Protein AF-A0A625TAQ8-F1 (afdb_monomer_lite)

pLDDT: mean 76.02, std 17.74, range [33.62, 96.0]

Structure (mmCIF, N/CA/C/O backbone):
data_AF-A0A625TAQ8-F1
#
_entry.id   AF-A0A625TAQ8-F1
#
loop_
_atom_site.group_PDB
_atom_site.id
_atom_site.type_symbol
_atom_site.label_atom_id
_atom_site.label_alt_id
_atom_site.label_comp_id
_atom_site.label_asym_id
_atom_site.label_entity_id
_atom_site.label_seq_id
_atom_site.pdbx_PDB_ins_code
_atom_site.Cartn_x
_atom_site.Cartn_y
_atom_site.Cartn_z
_atom_site.occupancy
_atom_site.B_iso_or_equiv
_atom_site.auth_seq_id
_atom_site.auth_comp_id
_atom_site.auth_asym_id
_atom_site.auth_atom_id
_atom_site.pdbx_PDB_model_num
ATOM 1 N N . MET A 1 1 ? -10.731 22.221 -3.466 1.00 38.94 1 MET A N 1
ATOM 2 C CA . MET A 1 1 ? -9.986 21.783 -2.266 1.00 38.94 1 MET A CA 1
ATOM 3 C C . MET A 1 1 ? -8.795 20.979 -2.745 1.00 38.94 1 MET A C 1
ATOM 5 O O . MET A 1 1 ? -9.000 20.084 -3.555 1.00 38.94 1 MET A O 1
ATOM 9 N N . ASN A 1 2 ? -7.576 21.330 -2.333 1.00 42.97 2 ASN A N 1
ATOM 10 C CA . ASN A 1 2 ? -6.414 20.500 -2.649 1.00 42.97 2 ASN A CA 1
ATOM 11 C C . ASN A 1 2 ? -6.564 19.165 -1.903 1.00 42.97 2 ASN A C 1
ATOM 13 O O . ASN A 1 2 ? -6.848 19.198 -0.705 1.00 42.97 2 ASN A O 1
ATOM 17 N N . PRO A 1 3 ? -6.426 18.015 -2.577 1.00 54.06 3 PRO A N 1
ATOM 18 C CA . PRO A 1 3 ? -6.489 16.727 -1.905 1.00 54.06 3 PRO A CA 1
ATOM 19 C C . PRO A 1 3 ? -5.312 16.619 -0.932 1.00 54.06 3 PRO A C 1
ATOM 21 O O . PRO A 1 3 ? -4.163 16.807 -1.334 1.00 54.06 3 PRO A O 1
ATOM 24 N N . LEU A 1 4 ? -5.609 16.372 0.347 1.00 80.12 4 LEU A N 1
ATOM 25 C CA . LEU A 1 4 ? -4.597 16.247 1.390 1.00 80.12 4 LEU A CA 1
ATOM 26 C C . LEU A 1 4 ? -3.994 14.840 1.311 1.00 80.12 4 LEU A C 1
ATOM 28 O O . LEU A 1 4 ? -4.600 13.868 1.751 1.00 80.12 4 LEU A O 1
ATOM 32 N N . ILE A 1 5 ? -2.825 14.747 0.685 1.00 90.62 5 ILE A N 1
ATOM 33 C CA . ILE A 1 5 ? -1.948 13.577 0.736 1.00 90.62 5 ILE A CA 1
ATOM 34 C C . ILE A 1 5 ? -0.835 13.929 1.721 1.00 90.62 5 ILE A C 1
ATOM 36 O O . ILE A 1 5 ? -0.183 14.962 1.556 1.00 90.62 5 ILE A O 1
ATOM 40 N N . ILE A 1 6 ? -0.639 13.099 2.743 1.00 94.19 6 ILE A N 1
ATOM 41 C CA . ILE A 1 6 ? 0.351 13.322 3.803 1.00 94.19 6 ILE A CA 1
ATOM 42 C C . ILE A 1 6 ? 1.443 12.267 3.670 1.00 94.19 6 ILE A C 1
ATOM 44 O O . ILE A 1 6 ? 1.160 11.079 3.773 1.00 94.19 6 ILE A O 1
ATOM 48 N N . GLU A 1 7 ? 2.686 12.693 3.472 1.00 94.06 7 GLU A N 1
ATOM 49 C CA . GLU A 1 7 ? 3.847 11.809 3.581 1.00 94.06 7 GLU A CA 1
ATOM 50 C C . GLU A 1 7 ? 4.228 11.618 5.054 1.00 94.06 7 GLU A C 1
ATOM 52 O O . GLU A 1 7 ? 4.265 12.579 5.823 1.00 94.06 7 GLU A O 1
ATOM 57 N N . LEU A 1 8 ? 4.512 10.378 5.446 1.00 93.00 8 LEU A N 1
ATOM 58 C CA . LEU A 1 8 ? 4.898 10.016 6.805 1.00 93.00 8 LEU A CA 1
ATOM 59 C C . LEU A 1 8 ? 6.405 9.785 6.876 1.00 93.00 8 LEU A C 1
ATOM 61 O O . LEU A 1 8 ? 6.924 8.832 6.285 1.00 93.00 8 LEU A O 1
ATOM 65 N N . ASN A 1 9 ? 7.102 10.620 7.647 1.00 91.50 9 ASN A N 1
ATOM 66 C CA . ASN A 1 9 ? 8.483 10.326 8.016 1.00 91.50 9 ASN A CA 1
ATOM 67 C C . ASN A 1 9 ? 8.555 9.008 8.816 1.00 91.50 9 ASN A C 1
ATOM 69 O O . ASN A 1 9 ? 7.543 8.434 9.220 1.00 91.50 9 ASN A O 1
ATOM 73 N N . GLU A 1 10 ? 9.769 8.519 9.052 1.00 87.88 10 GLU A N 1
ATOM 74 C CA . GLU A 1 10 ? 9.981 7.248 9.744 1.00 87.88 10 GLU A CA 1
ATOM 75 C C . GLU A 1 10 ? 9.341 7.180 11.136 1.00 87.88 10 GLU A C 1
ATOM 77 O O . GLU A 1 10 ? 8.762 6.153 11.486 1.00 87.88 10 GLU A O 1
ATOM 82 N N . HIS A 1 11 ? 9.416 8.257 11.917 1.00 89.56 11 HIS A N 1
ATOM 83 C CA . HIS A 1 11 ? 8.848 8.288 13.260 1.00 89.56 11 HIS A CA 1
ATOM 84 C C . HIS A 1 11 ? 7.319 8.162 13.217 1.00 89.56 11 HIS A C 1
ATOM 86 O O . HIS A 1 11 ? 6.775 7.222 13.795 1.00 89.56 11 HIS A O 1
ATOM 92 N N . ASP A 1 12 ? 6.646 9.026 12.450 1.00 91.88 12 ASP A N 1
ATOM 93 C CA . ASP A 1 12 ? 5.181 9.035 12.332 1.00 91.88 12 ASP A CA 1
ATOM 94 C C . ASP A 1 12 ? 4.647 7.727 11.729 1.00 91.88 12 ASP A C 1
ATOM 96 O O . ASP A 1 12 ? 3.577 7.232 12.101 1.00 91.88 12 ASP A O 1
ATOM 100 N N . PHE A 1 13 ? 5.391 7.151 10.781 1.00 91.69 13 PHE A N 1
ATOM 101 C CA . PHE A 1 13 ? 5.071 5.858 10.190 1.00 91.69 13 PHE A CA 1
ATOM 102 C C . PHE A 1 13 ? 5.150 4.734 11.229 1.00 91.69 13 PHE A C 1
ATOM 104 O O . PHE A 1 13 ? 4.196 3.967 11.372 1.00 91.69 13 PHE A O 1
ATOM 111 N N . ASN A 1 14 ? 6.243 4.660 11.993 1.00 85.81 14 ASN A N 1
ATOM 112 C CA . ASN A 1 14 ? 6.446 3.617 12.999 1.00 85.81 14 ASN A CA 1
ATOM 113 C C . ASN A 1 14 ? 5.424 3.700 14.138 1.00 85.81 14 ASN A C 1
ATOM 115 O O . ASN A 1 14 ? 4.936 2.662 14.590 1.00 85.81 14 ASN A O 1
ATOM 119 N N . GLU A 1 15 ? 5.050 4.907 14.576 1.00 88.88 15 GLU A N 1
ATOM 120 C CA . GLU A 1 15 ? 3.986 5.085 15.573 1.00 88.88 15 GLU A CA 1
ATOM 121 C C . GLU A 1 15 ? 2.646 4.528 15.073 1.00 88.88 15 GLU A C 1
ATOM 123 O O . GLU A 1 15 ? 1.961 3.790 15.788 1.00 88.88 15 GLU A O 1
ATOM 128 N N . ARG A 1 16 ? 2.289 4.813 13.814 1.00 90.44 16 ARG A N 1
ATOM 129 C CA . ARG A 1 16 ? 1.057 4.299 13.197 1.00 90.44 16 ARG A CA 1
ATOM 130 C C . ARG A 1 16 ? 1.092 2.785 13.029 1.00 90.44 16 ARG A C 1
ATOM 132 O O . ARG A 1 16 ? 0.127 2.127 13.410 1.00 90.44 16 ARG A O 1
ATOM 139 N N . ILE A 1 17 ? 2.183 2.230 12.501 1.00 87.62 17 ILE A N 1
ATOM 140 C CA . ILE A 1 17 ? 2.342 0.779 12.334 1.00 87.62 17 ILE A CA 1
ATOM 141 C C . ILE A 1 17 ? 2.252 0.067 13.680 1.00 87.62 17 ILE A C 1
ATOM 143 O O . ILE A 1 17 ? 1.485 -0.881 13.793 1.00 87.62 17 ILE A O 1
ATOM 147 N N . SER A 1 18 ? 2.935 0.561 14.713 1.00 85.06 18 SER A N 1
ATOM 148 C CA . SER A 1 18 ? 2.885 -0.034 16.055 1.00 85.06 18 SER A CA 1
ATOM 149 C C . SER A 1 18 ? 1.479 0.027 16.659 1.00 85.06 18 SER A C 1
ATOM 151 O O . SER A 1 18 ? 1.059 -0.885 17.368 1.00 85.06 18 SER A O 1
ATOM 153 N N . SER A 1 19 ? 0.718 1.085 16.365 1.00 88.44 19 SER A N 1
ATOM 154 C CA . SER A 1 19 ? -0.672 1.192 16.813 1.00 88.44 19 SER A CA 1
ATOM 155 C C . SER A 1 19 ? -1.612 0.229 16.083 1.00 88.44 19 SER A C 1
ATOM 157 O O . SER A 1 19 ? -2.579 -0.234 16.690 1.00 88.44 19 SER A O 1
ATOM 159 N N . ILE A 1 20 ? -1.380 -0.035 14.796 1.00 89.19 20 ILE A N 1
ATOM 160 C CA . ILE A 1 20 ? -2.216 -0.921 13.973 1.00 89.19 20 ILE A CA 1
ATOM 161 C C . ILE A 1 20 ? -1.850 -2.393 14.217 1.00 89.19 20 ILE A C 1
ATOM 163 O O . ILE A 1 20 ? -2.726 -3.246 14.371 1.00 89.19 20 ILE A O 1
ATOM 167 N N . PHE A 1 21 ? -0.552 -2.676 14.277 1.00 85.69 21 PHE A N 1
ATOM 168 C CA . PHE A 1 21 ? 0.050 -3.999 14.378 1.00 85.69 21 PHE A CA 1
ATOM 169 C C . PHE A 1 21 ? 1.006 -4.045 15.583 1.00 85.69 21 PHE A C 1
ATOM 171 O O . PHE A 1 21 ? 2.223 -4.061 15.410 1.00 85.69 21 PHE A O 1
ATOM 178 N N . PRO A 1 22 ? 0.491 -4.101 16.824 1.00 81.62 22 PRO A N 1
ATOM 179 C CA . PRO A 1 22 ? 1.316 -4.013 18.037 1.00 81.62 22 PRO A CA 1
ATOM 180 C C . PRO A 1 22 ? 2.285 -5.189 18.233 1.00 81.62 22 PRO A C 1
ATOM 182 O O . PRO A 1 22 ? 3.168 -5.129 19.081 1.00 81.62 22 PRO A O 1
ATOM 185 N N . PHE A 1 23 ? 2.119 -6.271 17.471 1.00 79.00 23 PHE A N 1
ATOM 186 C CA . PHE A 1 23 ? 3.040 -7.410 17.433 1.00 79.00 23 PHE A CA 1
ATOM 187 C C . PHE A 1 23 ? 4.231 -7.195 16.485 1.00 79.00 23 PHE A C 1
ATOM 189 O O . PHE A 1 23 ? 5.172 -7.987 16.503 1.00 79.00 23 PHE A O 1
ATOM 196 N N . ILE A 1 24 ? 4.211 -6.139 15.666 1.00 73.56 24 ILE A N 1
ATOM 197 C CA . ILE A 1 24 ? 5.343 -5.721 14.839 1.00 73.56 24 ILE A CA 1
ATOM 198 C C . ILE A 1 24 ? 6.167 -4.738 15.672 1.00 73.56 24 ILE A C 1
ATOM 200 O O . ILE A 1 24 ? 5.822 -3.567 15.796 1.00 73.56 24 ILE A O 1
ATOM 204 N N . ASN A 1 25 ? 7.249 -5.225 16.282 1.00 56.88 25 ASN A N 1
ATOM 205 C CA . ASN A 1 25 ? 8.162 -4.373 17.045 1.00 56.88 25 ASN A CA 1
ATOM 206 C C . ASN A 1 25 ? 9.113 -3.599 16.117 1.00 56.88 25 ASN A C 1
ATOM 208 O O . ASN A 1 25 ? 9.496 -4.094 15.054 1.00 56.88 25 ASN A O 1
ATOM 212 N N . ASN A 1 26 ? 9.479 -2.388 16.564 1.00 53.09 26 ASN A N 1
ATOM 213 C CA . ASN A 1 26 ? 10.420 -1.465 15.921 1.00 53.09 26 ASN A CA 1
ATOM 214 C C . ASN A 1 26 ? 11.618 -2.196 15.283 1.00 53.09 26 ASN A C 1
ATOM 216 O O . ASN A 1 26 ? 12.151 -3.133 15.870 1.00 53.09 26 ASN A O 1
ATOM 220 N N . ASP A 1 27 ? 12.014 -1.715 14.100 1.00 48.44 27 ASP A N 1
ATOM 221 C CA . ASP A 1 27 ? 13.006 -2.245 13.138 1.00 48.44 27 ASP A CA 1
ATOM 222 C C . ASP A 1 27 ? 12.449 -3.085 11.982 1.00 48.44 27 ASP A C 1
ATOM 224 O O . ASP A 1 27 ? 13.112 -3.224 10.954 1.00 48.44 27 ASP A O 1
ATOM 228 N N . MET A 1 28 ? 11.185 -3.503 12.034 1.00 47.38 28 MET A N 1
ATOM 229 C CA . MET A 1 28 ? 10.468 -3.953 10.835 1.00 47.38 28 MET A CA 1
ATOM 230 C C . MET A 1 28 ? 9.817 -2.763 10.137 1.00 47.38 28 MET A C 1
ATOM 232 O O . MET A 1 28 ? 8.606 -2.694 9.962 1.00 47.38 28 MET A O 1
ATOM 236 N N . THR A 1 29 ? 10.645 -1.818 9.686 1.00 42.91 29 THR A N 1
ATOM 237 C CA . THR A 1 29 ? 10.165 -0.832 8.703 1.00 42.91 29 THR A CA 1
ATOM 238 C C . THR A 1 29 ? 9.858 -1.466 7.355 1.00 42.91 29 THR A C 1
ATOM 240 O O . THR A 1 29 ? 9.340 -0.776 6.487 1.00 42.91 29 THR A O 1
ATOM 243 N N . SER A 1 30 ? 10.119 -2.772 7.222 1.00 39.91 30 SER A N 1
ATOM 244 C CA . SER A 1 30 ? 9.522 -3.729 6.294 1.00 39.91 30 SER A CA 1
ATOM 245 C C . SER A 1 30 ? 9.986 -5.144 6.619 1.00 39.91 30 SER A C 1
ATOM 247 O O . SER A 1 30 ? 11.177 -5.316 6.897 1.00 39.91 30 SER A O 1
ATOM 249 N N . PRO A 1 31 ? 9.151 -6.187 6.489 1.00 41.28 31 PRO A N 1
ATOM 250 C CA . PRO A 1 31 ? 9.694 -7.464 6.060 1.00 41.28 31 PRO A CA 1
ATOM 251 C C . PRO A 1 31 ? 10.175 -7.252 4.617 1.00 41.28 31 PRO A C 1
ATOM 253 O O . PRO A 1 31 ? 9.355 -7.118 3.734 1.00 41.28 31 PRO A O 1
ATOM 256 N N . HIS A 1 32 ? 11.460 -6.959 4.399 1.00 42.81 32 HIS A N 1
ATOM 257 C CA . HIS A 1 32 ? 12.386 -7.748 3.569 1.00 42.81 32 HIS A CA 1
ATOM 258 C C . HIS A 1 32 ? 13.782 -7.094 3.577 1.00 42.81 32 HIS A C 1
ATOM 260 O O . HIS A 1 32 ? 13.962 -5.883 3.461 1.00 42.81 32 HIS A O 1
ATOM 266 N N . ARG A 1 33 ? 14.817 -7.930 3.669 1.00 37.56 33 ARG A N 1
ATOM 267 C CA . ARG A 1 33 ? 16.153 -7.633 3.138 1.00 37.56 33 ARG A CA 1
ATOM 268 C C . ARG A 1 33 ? 16.746 -8.958 2.675 1.00 37.56 33 ARG A C 1
ATOM 270 O O . ARG A 1 33 ? 17.335 -9.683 3.473 1.00 37.56 33 ARG A O 1
ATOM 277 N N . LYS A 1 34 ? 16.560 -9.324 1.402 1.00 39.66 34 LYS A N 1
ATOM 278 C CA . LYS A 1 34 ? 17.178 -10.535 0.841 1.00 39.66 34 LYS A CA 1
ATOM 279 C C . LYS A 1 34 ? 18.456 -10.177 0.090 1.00 39.66 34 LYS A C 1
ATOM 281 O O . LYS A 1 34 ? 18.494 -10.029 -1.118 1.00 39.66 34 LYS A O 1
ATOM 286 N N . GLY A 1 35 ? 19.509 -10.068 0.893 1.00 38.38 35 GLY A N 1
ATOM 287 C CA . GLY A 1 35 ? 20.917 -10.090 0.518 1.00 38.38 35 GLY A CA 1
ATOM 288 C C . GLY A 1 35 ? 21.718 -10.375 1.791 1.00 38.38 35 GLY A C 1
ATOM 289 O O . GLY A 1 35 ? 21.694 -9.559 2.709 1.00 38.38 35 GLY A O 1
ATOM 290 N N . LYS A 1 36 ? 22.393 -11.538 1.855 1.00 33.62 36 LYS A N 1
ATOM 291 C CA . LYS A 1 36 ? 23.136 -12.129 3.007 1.00 33.62 36 LYS A CA 1
ATOM 292 C C . LYS A 1 36 ? 22.363 -12.996 4.031 1.00 33.62 36 LYS A C 1
ATOM 294 O O . LYS A 1 36 ? 22.708 -13.003 5.207 1.00 33.62 36 LYS A O 1
ATOM 299 N N . GLY A 1 37 ? 21.408 -13.821 3.589 1.00 35.91 37 GLY A N 1
ATOM 300 C CA . GLY A 1 37 ? 21.134 -15.105 4.269 1.00 35.91 37 GLY A CA 1
ATOM 301 C C . GLY A 1 37 ? 20.258 -15.109 5.533 1.00 35.91 37 GLY A C 1
ATOM 302 O O . GLY A 1 37 ? 20.451 -15.981 6.375 1.00 35.91 37 GLY A O 1
ATOM 303 N N . ILE A 1 38 ? 19.279 -14.208 5.666 1.00 38.88 38 ILE A N 1
ATOM 304 C CA . ILE A 1 38 ? 18.232 -14.302 6.703 1.00 38.88 38 ILE A CA 1
ATOM 305 C C . ILE A 1 38 ? 16.912 -14.743 6.048 1.00 38.88 38 ILE A C 1
ATOM 307 O O . ILE A 1 38 ? 16.537 -14.229 4.995 1.00 38.88 38 ILE A O 1
ATOM 311 N N . ILE A 1 39 ? 16.232 -15.725 6.651 1.00 43.19 39 ILE A N 1
ATOM 312 C CA . ILE A 1 39 ? 14.887 -16.172 6.257 1.00 43.19 39 ILE A CA 1
ATOM 313 C C . ILE A 1 39 ? 13.888 -15.112 6.733 1.00 43.19 39 ILE A C 1
ATOM 315 O O . ILE A 1 39 ? 13.869 -14.776 7.915 1.00 43.19 39 ILE A O 1
ATOM 319 N N . ILE A 1 40 ? 13.101 -14.575 5.802 1.00 57.81 40 ILE A N 1
ATOM 320 C CA . ILE A 1 40 ? 12.148 -13.486 6.038 1.00 57.81 40 ILE A CA 1
ATOM 321 C C . ILE A 1 40 ? 10.754 -14.088 6.168 1.00 57.81 40 ILE A C 1
ATOM 323 O O . ILE A 1 40 ? 10.382 -14.969 5.393 1.00 57.81 40 ILE A O 1
ATOM 327 N N . GLU A 1 41 ? 9.996 -13.612 7.146 1.00 59.34 41 GLU A N 1
ATOM 328 C CA . GLU A 1 4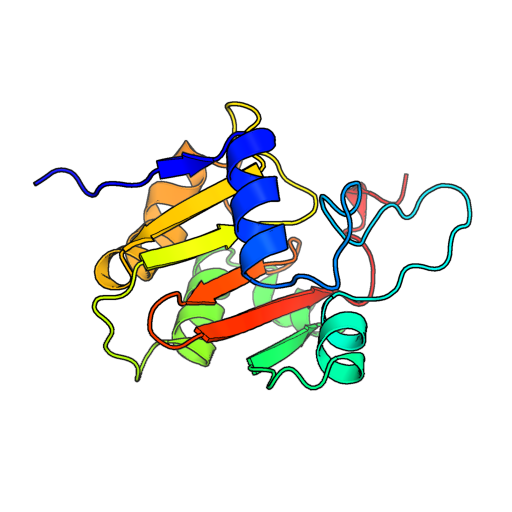1 ? 8.580 -13.921 7.259 1.00 59.34 41 GLU A CA 1
ATOM 329 C C . GLU A 1 41 ? 7.773 -12.850 6.511 1.00 59.34 41 GLU A C 1
ATOM 331 O O . GLU A 1 41 ? 7.880 -11.669 6.828 1.00 59.34 41 GLU A O 1
ATOM 336 N N . SER A 1 42 ? 7.005 -13.271 5.506 1.00 70.06 42 SER A N 1
ATOM 337 C CA . SER A 1 42 ? 6.087 -12.435 4.714 1.00 70.06 42 SER A CA 1
ATOM 338 C C . SER A 1 42 ? 5.107 -11.658 5.608 1.00 70.06 42 SER A C 1
ATOM 340 O O . SER A 1 42 ? 4.662 -12.216 6.623 1.00 70.06 42 SER A O 1
ATOM 342 N N . MET A 1 43 ? 4.691 -10.447 5.217 1.00 76.06 43 MET A N 1
ATOM 343 C CA . MET A 1 43 ? 3.693 -9.676 5.984 1.00 76.06 43 MET A CA 1
ATOM 344 C C . MET A 1 43 ? 2.401 -10.481 6.159 1.00 76.06 43 MET A C 1
ATOM 346 O O . MET A 1 43 ? 1.814 -10.489 7.241 1.00 76.06 43 MET A O 1
ATOM 350 N N . GLU A 1 44 ? 2.013 -11.241 5.134 1.00 76.69 44 GLU A N 1
ATOM 351 C CA . GLU A 1 44 ? 0.890 -12.170 5.206 1.00 76.69 44 GLU A CA 1
ATOM 352 C C . GLU A 1 44 ? 0.998 -13.150 6.383 1.00 76.69 44 GLU A C 1
ATOM 354 O O . GLU A 1 44 ? 0.134 -13.166 7.258 1.00 76.69 44 GLU A O 1
ATOM 359 N N . ASN A 1 45 ? 2.077 -13.939 6.442 1.00 73.25 45 ASN A N 1
ATOM 360 C CA . ASN A 1 45 ? 2.308 -14.918 7.508 1.00 73.25 45 ASN A CA 1
ATOM 361 C C . ASN A 1 45 ? 2.283 -14.287 8.906 1.00 73.25 45 ASN A C 1
ATOM 363 O O . ASN A 1 45 ? 1.661 -14.851 9.811 1.00 73.25 45 ASN A O 1
ATOM 367 N N . ILE A 1 46 ? 2.896 -13.110 9.080 1.00 75.88 46 ILE A N 1
ATOM 368 C CA . ILE A 1 46 ? 2.882 -12.390 10.363 1.00 75.88 46 ILE A CA 1
ATOM 369 C C . ILE A 1 46 ? 1.440 -12.067 10.760 1.00 75.88 46 ILE A C 1
ATOM 371 O O . ILE A 1 46 ? 1.033 -12.317 11.898 1.00 75.88 46 ILE A O 1
ATOM 375 N N . LEU A 1 47 ? 0.651 -11.538 9.826 1.00 81.00 47 LEU A N 1
ATOM 376 C CA . LEU A 1 47 ? -0.743 -11.185 10.064 1.00 81.00 47 LEU A CA 1
ATOM 377 C C . LEU A 1 47 ? -1.610 -12.426 10.342 1.00 81.00 47 LEU A C 1
ATOM 379 O O . LEU A 1 47 ? -2.369 -12.418 11.312 1.00 81.00 47 LEU A O 1
ATOM 383 N N . VAL A 1 48 ? -1.457 -13.517 9.581 1.00 80.31 48 VAL A N 1
ATOM 384 C CA . VAL A 1 48 ? -2.187 -14.782 9.813 1.00 80.31 48 VAL A CA 1
ATOM 385 C C . VAL A 1 48 ? -1.893 -15.342 11.199 1.00 80.31 48 VAL A C 1
ATOM 387 O O . VAL A 1 48 ? -2.825 -15.660 11.939 1.00 80.31 48 VAL A O 1
ATOM 390 N N . LYS A 1 49 ? -0.614 -15.436 11.590 1.00 81.94 49 LYS A N 1
ATOM 391 C CA . LYS A 1 49 ? -0.218 -15.947 12.916 1.00 81.94 49 LYS A CA 1
ATOM 392 C C . LYS A 1 49 ? -0.802 -15.127 14.063 1.00 81.94 49 LYS A C 1
ATOM 394 O O . LYS A 1 49 ? -1.016 -15.662 15.148 1.00 81.94 49 LYS A O 1
ATOM 399 N N . ASN A 1 50 ? -1.080 -13.849 13.817 1.00 80.94 50 ASN A N 1
ATOM 400 C CA . ASN A 1 50 ? -1.684 -12.933 14.778 1.00 80.94 50 ASN A CA 1
ATOM 401 C C . ASN A 1 50 ? -3.203 -12.753 14.574 1.00 80.94 50 ASN A C 1
ATOM 403 O O . ASN A 1 50 ? -3.784 -11.801 15.092 1.00 80.94 50 ASN A O 1
ATOM 407 N N . ASN A 1 51 ? -3.865 -13.686 13.875 1.00 80.56 51 ASN A N 1
ATOM 408 C CA . ASN A 1 51 ? -5.316 -13.729 13.652 1.00 80.56 51 ASN A CA 1
ATOM 409 C C . ASN A 1 51 ? -5.899 -12.496 12.932 1.00 80.56 51 ASN A C 1
ATOM 411 O O . ASN A 1 51 ? -7.066 -12.148 13.135 1.00 80.56 51 ASN A O 1
ATOM 415 N N . PHE A 1 52 ? -5.119 -11.835 12.075 1.00 78.19 52 PHE A N 1
ATOM 416 C CA . PHE A 1 52 ? -5.638 -10.782 11.206 1.00 78.19 52 PHE A CA 1
ATOM 417 C C . PHE A 1 52 ? -6.410 -11.380 10.027 1.00 78.19 52 PHE A C 1
ATOM 419 O O . PHE A 1 52 ? -5.957 -12.317 9.369 1.00 78.19 52 PHE A O 1
ATOM 426 N N . LYS A 1 53 ? -7.582 -10.810 9.724 1.00 73.69 53 LYS A N 1
ATOM 427 C CA . LYS A 1 53 ? -8.320 -11.160 8.507 1.00 73.69 53 LYS A CA 1
ATOM 428 C C . LYS A 1 53 ? -7.655 -10.491 7.309 1.00 73.69 53 LYS A C 1
ATOM 430 O O . LYS A 1 53 ? -7.550 -9.266 7.263 1.00 73.69 53 LYS A O 1
ATOM 435 N N . LEU A 1 54 ? -7.266 -11.304 6.339 1.00 71.00 54 LEU A N 1
ATOM 436 C CA . LEU A 1 54 ? -6.541 -10.863 5.160 1.00 71.00 54 LEU A CA 1
ATOM 437 C C . LEU A 1 54 ? -7.453 -10.614 3.959 1.00 71.00 54 LEU A C 1
ATOM 439 O O . LEU A 1 54 ? -8.350 -11.407 3.680 1.00 71.00 54 LEU A O 1
ATOM 443 N N . ASN A 1 55 ? -7.172 -9.529 3.236 1.00 78.25 55 ASN A N 1
ATOM 444 C CA . ASN A 1 55 ? -7.577 -9.330 1.845 1.00 78.25 55 ASN A CA 1
ATOM 445 C C . ASN A 1 55 ? -6.281 -9.225 1.032 1.00 78.25 55 ASN A C 1
ATOM 447 O O . ASN A 1 55 ? -5.759 -8.135 0.816 1.00 78.25 55 ASN A O 1
ATOM 451 N N . TYR A 1 56 ? -5.694 -10.373 0.716 1.00 76.50 56 TYR A N 1
ATOM 452 C CA . TYR A 1 56 ? -4.313 -10.465 0.254 1.00 76.50 56 TYR A CA 1
ATOM 453 C C . TYR A 1 56 ? -4.231 -11.179 -1.084 1.00 76.50 56 TYR A C 1
ATOM 455 O O . TYR A 1 56 ? -4.982 -12.128 -1.315 1.00 76.50 56 TYR A O 1
ATOM 463 N N . LEU A 1 57 ? -3.320 -10.729 -1.941 1.00 67.44 57 LEU A N 1
ATOM 464 C CA . LEU A 1 57 ? -2.968 -11.416 -3.174 1.00 67.44 57 LEU A CA 1
ATOM 465 C C . LEU A 1 57 ? -1.479 -11.765 -3.128 1.00 67.44 57 LEU A C 1
ATOM 467 O O . LEU A 1 57 ? -0.634 -10.871 -3.165 1.00 67.44 57 LEU A O 1
ATOM 471 N N . GLN A 1 58 ? -1.171 -13.061 -3.064 1.00 64.38 58 GLN A N 1
ATOM 472 C CA . GLN A 1 58 ? 0.176 -13.539 -3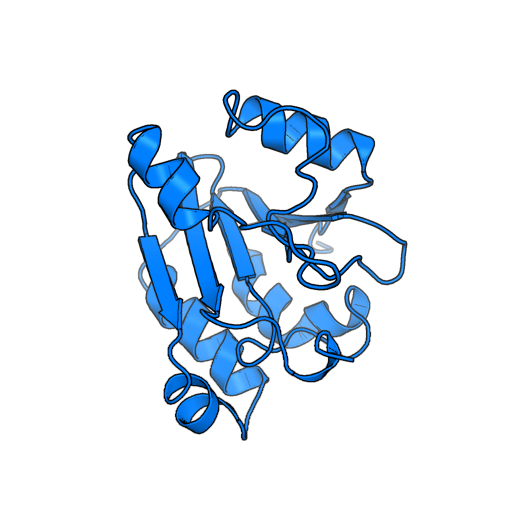.359 1.00 64.38 58 GLN A CA 1
ATOM 473 C C . GLN A 1 58 ? 0.372 -13.552 -4.867 1.00 64.38 58 GLN A C 1
ATOM 475 O O . GLN A 1 58 ? -0.428 -14.132 -5.604 1.00 64.38 58 GLN A O 1
ATOM 480 N N . VAL A 1 59 ? 1.451 -12.923 -5.301 1.00 63.31 59 VAL A N 1
ATOM 481 C CA . VAL A 1 59 ? 1.837 -12.847 -6.702 1.00 63.31 59 VAL A CA 1
ATOM 482 C C . VAL A 1 59 ? 2.867 -13.940 -6.987 1.00 63.31 59 VAL A C 1
ATOM 484 O O . VAL A 1 59 ? 3.924 -13.999 -6.352 1.00 63.31 59 VAL A O 1
ATOM 487 N N . ASP A 1 60 ? 2.538 -14.844 -7.912 1.00 62.12 60 ASP A N 1
ATOM 488 C CA . ASP A 1 60 ? 3.506 -15.774 -8.498 1.00 62.12 60 ASP A CA 1
ATOM 489 C C . ASP A 1 60 ? 4.207 -15.146 -9.713 1.00 62.12 60 ASP A C 1
ATOM 491 O O . ASP A 1 60 ? 3.766 -14.124 -10.240 1.00 62.12 60 ASP A O 1
ATOM 495 N N . ASP A 1 61 ? 5.293 -15.770 -10.172 1.00 56.00 61 ASP A N 1
ATOM 496 C CA . ASP A 1 61 ? 6.091 -15.273 -11.302 1.00 56.00 61 ASP A CA 1
ATOM 497 C C . ASP A 1 61 ? 5.253 -15.105 -12.598 1.00 56.00 61 ASP A C 1
ATOM 499 O O . ASP A 1 61 ? 5.660 -14.390 -13.507 1.00 56.00 61 ASP A O 1
ATOM 503 N N . SER A 1 62 ? 4.062 -15.720 -12.697 1.00 52.59 62 SER A N 1
ATOM 504 C CA . SER A 1 62 ? 3.170 -15.605 -13.862 1.00 52.59 62 SER A CA 1
ATOM 505 C C . SER A 1 62 ? 2.261 -14.371 -13.833 1.00 52.59 62 SER A C 1
ATOM 507 O O . SER A 1 62 ? 1.735 -13.955 -14.865 1.00 52.59 62 SER A O 1
ATOM 509 N N . PHE A 1 63 ? 2.079 -13.747 -12.669 1.00 56.66 63 PHE A N 1
ATOM 510 C CA . PHE A 1 63 ? 1.348 -12.487 -12.541 1.00 56.66 63 PHE A CA 1
ATOM 511 C C . PHE A 1 63 ? 2.174 -11.298 -13.060 1.00 56.66 63 PHE A C 1
ATOM 513 O O . PHE A 1 63 ? 1.600 -10.346 -13.596 1.00 56.66 63 PHE A O 1
ATOM 520 N N . GLU A 1 64 ? 3.511 -11.379 -12.980 1.00 54.88 64 GLU A N 1
ATOM 521 C CA . GLU A 1 64 ? 4.415 -10.430 -13.642 1.00 54.88 64 GLU A CA 1
ATOM 522 C C . GLU A 1 64 ? 4.161 -10.429 -15.159 1.00 54.88 64 GLU A C 1
ATOM 524 O O . GLU A 1 64 ? 4.007 -9.366 -15.752 1.00 54.88 64 GLU A O 1
ATOM 529 N N . ASP A 1 65 ? 3.965 -11.597 -15.782 1.00 52.81 65 ASP A N 1
ATOM 530 C CA . ASP A 1 65 ? 3.661 -11.706 -17.217 1.00 52.81 65 ASP A CA 1
ATOM 531 C C . ASP A 1 65 ? 2.311 -11.065 -17.609 1.00 52.81 65 ASP A C 1
ATOM 533 O O . ASP A 1 65 ? 2.171 -10.569 -18.728 1.00 52.81 65 ASP A O 1
ATOM 537 N N . ILE A 1 66 ? 1.327 -11.022 -16.698 1.00 52.91 66 ILE A N 1
ATOM 538 C CA . ILE A 1 66 ? -0.003 -10.426 -16.940 1.00 52.91 66 ILE A CA 1
ATOM 539 C C . ILE A 1 66 ? 0.039 -8.891 -16.847 1.00 52.91 66 ILE A C 1
ATOM 541 O O . ILE A 1 66 ? -0.675 -8.216 -17.592 1.00 52.91 66 ILE A O 1
ATOM 545 N N . LEU A 1 67 ? 0.868 -8.334 -15.957 1.00 58.78 67 LEU A N 1
ATOM 546 C CA . LEU A 1 67 ? 0.951 -6.887 -15.703 1.00 58.78 67 LEU A CA 1
ATOM 547 C C . LEU A 1 67 ? 2.150 -6.187 -16.366 1.00 58.78 67 LEU A C 1
ATOM 549 O O . LEU A 1 67 ? 2.159 -4.959 -16.448 1.00 58.78 67 LEU A O 1
ATOM 553 N N . SER A 1 68 ? 3.126 -6.944 -16.878 1.00 53.41 68 SER A N 1
ATOM 554 C CA . SER A 1 68 ? 4.440 -6.474 -17.370 1.00 53.41 68 SER A CA 1
ATOM 555 C C . SER A 1 68 ? 4.431 -5.436 -18.500 1.00 53.41 68 SER A C 1
ATOM 557 O O . SER A 1 68 ? 5.492 -4.921 -18.855 1.00 53.41 68 SER A O 1
ATOM 559 N N . PHE A 1 69 ? 3.275 -5.084 -19.069 1.00 50.44 69 PHE A N 1
ATOM 560 C CA . PHE A 1 69 ? 3.193 -4.156 -20.202 1.00 50.44 69 PHE A CA 1
ATOM 561 C C . PHE A 1 69 ? 2.489 -2.823 -19.905 1.00 50.44 69 PHE A C 1
ATOM 563 O O . PHE A 1 69 ? 2.659 -1.887 -20.687 1.00 50.44 69 PHE A O 1
ATOM 570 N N . ASP A 1 70 ? 1.751 -2.694 -18.797 1.00 66.81 70 ASP A N 1
ATOM 571 C CA . ASP A 1 70 ? 1.049 -1.454 -18.438 1.00 66.81 70 ASP A CA 1
ATOM 572 C C . ASP A 1 70 ? 0.987 -1.266 -16.914 1.00 66.81 70 ASP A C 1
ATOM 574 O O . ASP A 1 70 ? 0.106 -1.796 -16.235 1.00 66.81 70 ASP A O 1
ATOM 578 N N . SER A 1 71 ? 1.917 -0.475 -16.369 1.00 66.62 71 SER A N 1
ATOM 579 C CA . SER A 1 71 ? 1.976 -0.163 -14.934 1.00 66.62 71 SER A CA 1
ATOM 580 C C . SER A 1 71 ? 0.688 0.486 -14.417 1.00 66.62 71 SER A C 1
ATOM 582 O O . SER A 1 71 ? 0.281 0.229 -13.283 1.00 66.62 71 SER A O 1
ATOM 584 N N . ASN A 1 72 ? 0.021 1.302 -15.244 1.00 74.94 72 ASN A N 1
ATOM 585 C CA . ASN A 1 72 ? -1.248 1.927 -14.877 1.00 74.94 72 ASN A CA 1
ATOM 586 C C . ASN A 1 72 ? -2.373 0.894 -14.894 1.00 74.94 72 ASN A C 1
ATOM 588 O O . ASN A 1 72 ? -3.148 0.842 -13.943 1.00 74.94 72 ASN A O 1
ATOM 592 N N . GLY A 1 73 ? -2.408 0.031 -15.911 1.00 79.19 73 GLY A N 1
ATOM 593 C CA . GLY A 1 73 ? -3.334 -1.101 -15.979 1.00 79.19 73 GLY A CA 1
ATOM 594 C C . GLY A 1 73 ? -3.194 -2.051 -14.785 1.00 79.19 73 GLY A C 1
ATOM 595 O O . GLY A 1 73 ? -4.197 -2.508 -14.239 1.00 79.19 73 GLY A O 1
ATOM 596 N N . GLY A 1 74 ? -1.968 -2.284 -14.306 1.00 82.31 74 GLY A N 1
ATOM 597 C CA . GLY A 1 74 ? -1.716 -3.060 -13.091 1.00 82.31 74 GLY A CA 1
ATOM 598 C C . GLY A 1 74 ? -2.260 -2.399 -11.831 1.00 82.31 74 GLY A C 1
ATOM 599 O O . GLY A 1 74 ? -3.001 -3.026 -11.077 1.00 82.31 74 GLY A O 1
ATOM 600 N N . LEU A 1 75 ? -1.961 -1.120 -11.606 1.00 87.56 75 LEU A N 1
ATOM 601 C CA . LEU A 1 75 ? -2.498 -0.388 -10.455 1.00 87.56 75 LEU A CA 1
ATOM 602 C C . LEU A 1 75 ? -4.029 -0.252 -10.500 1.00 87.56 75 LEU A C 1
ATOM 604 O O . LEU A 1 75 ? -4.676 -0.336 -9.455 1.00 87.56 75 LEU A O 1
ATOM 608 N N . GLU A 1 76 ? -4.607 -0.076 -11.690 1.00 88.94 76 GLU A N 1
ATOM 609 C CA . GLU A 1 76 ? -6.056 -0.034 -11.906 1.00 88.94 76 GLU A CA 1
ATOM 610 C C . GLU A 1 76 ? -6.694 -1.392 -11.591 1.00 88.94 76 GLU A C 1
ATOM 612 O O . GLU A 1 76 ? -7.667 -1.455 -10.839 1.00 88.94 76 GLU A O 1
ATOM 617 N N . TYR A 1 77 ? -6.106 -2.493 -12.071 1.00 86.56 77 TYR A N 1
ATOM 618 C CA . TYR A 1 77 ? -6.551 -3.849 -11.747 1.00 86.56 77 TYR A CA 1
ATOM 619 C C . TYR A 1 77 ? -6.548 -4.107 -10.235 1.00 86.56 77 TYR A C 1
ATOM 621 O O . TYR A 1 77 ? -7.535 -4.594 -9.682 1.00 86.56 77 TYR A O 1
ATOM 629 N N . ILE A 1 78 ? -5.467 -3.729 -9.549 1.00 87.81 78 ILE A N 1
ATOM 630 C CA . ILE A 1 78 ? -5.349 -3.857 -8.093 1.00 87.81 78 ILE A CA 1
ATOM 631 C C . ILE A 1 78 ? -6.398 -3.030 -7.361 1.00 87.81 78 ILE A C 1
ATOM 633 O O . ILE A 1 78 ? -7.031 -3.527 -6.423 1.00 87.81 78 ILE A O 1
ATOM 637 N N . TYR A 1 79 ? -6.594 -1.777 -7.780 1.00 90.94 79 TYR A N 1
ATOM 638 C CA . TYR A 1 79 ? -7.625 -0.936 -7.193 1.00 90.94 79 TYR A CA 1
ATOM 639 C C . TYR A 1 79 ? -8.998 -1.580 -7.363 1.00 90.94 79 TYR A C 1
ATOM 641 O O . TYR A 1 79 ? -9.748 -1.679 -6.393 1.00 90.94 79 TYR A O 1
ATOM 649 N N . ASN A 1 80 ? -9.306 -2.079 -8.560 1.00 90.19 80 ASN A N 1
ATOM 650 C CA . ASN A 1 80 ? -10.609 -2.662 -8.829 1.00 90.19 80 ASN A CA 1
ATOM 651 C C . ASN A 1 80 ? -10.841 -3.946 -8.021 1.00 90.19 80 ASN A C 1
ATOM 653 O O . ASN A 1 80 ? -11.880 -4.101 -7.378 1.00 90.19 80 ASN A O 1
ATOM 657 N N . MET A 1 81 ? -9.832 -4.817 -7.959 1.00 87.31 81 MET A N 1
ATOM 658 C CA . MET A 1 81 ? -9.875 -6.064 -7.196 1.00 87.31 81 MET A CA 1
ATOM 659 C C . MET A 1 81 ? -10.193 -5.837 -5.710 1.00 87.31 81 MET A C 1
ATOM 661 O O . MET A 1 81 ? -10.989 -6.581 -5.134 1.00 87.31 81 MET A O 1
ATOM 665 N N . PHE A 1 82 ? -9.577 -4.837 -5.074 1.00 90.25 82 PHE A N 1
ATOM 666 C CA . PHE A 1 82 ? -9.763 -4.599 -3.640 1.00 90.25 82 PHE A CA 1
ATOM 667 C C . PHE A 1 82 ? -10.880 -3.606 -3.306 1.00 90.25 82 PHE A C 1
ATOM 669 O O . PHE A 1 82 ? -11.496 -3.732 -2.244 1.00 90.25 82 PHE A O 1
ATOM 676 N N . PHE A 1 83 ? -11.137 -2.620 -4.168 1.00 91.56 83 PHE A N 1
ATOM 677 C CA . PHE A 1 83 ? -11.849 -1.400 -3.782 1.00 91.56 83 PHE A CA 1
ATOM 678 C C . PHE A 1 83 ? -12.983 -0.962 -4.723 1.00 91.56 83 PHE A C 1
ATOM 680 O O . PHE A 1 83 ? -13.757 -0.110 -4.294 1.00 91.56 83 PHE A O 1
ATOM 687 N N . GLU A 1 84 ? -13.153 -1.525 -5.932 1.00 86.56 84 GLU A N 1
ATOM 688 C CA . GLU A 1 84 ? -14.155 -1.049 -6.924 1.00 86.56 84 GLU A CA 1
ATOM 689 C C . GLU A 1 84 ? -15.567 -0.921 -6.338 1.00 86.56 84 GLU A C 1
ATOM 691 O O . GLU A 1 84 ? -16.278 0.056 -6.558 1.00 86.56 84 GLU A O 1
ATOM 696 N N . ASN A 1 85 ? -15.963 -1.916 -5.543 1.00 86.50 85 ASN A N 1
ATOM 697 C CA . ASN A 1 85 ? -17.301 -2.016 -4.965 1.00 86.50 85 ASN A CA 1
ATOM 698 C C . ASN A 1 85 ? -17.375 -1.480 -3.529 1.00 86.50 85 ASN A C 1
ATOM 700 O O . ASN A 1 85 ? -18.305 -1.799 -2.785 1.00 86.50 85 ASN A O 1
ATOM 704 N N . MET A 1 86 ? -16.379 -0.700 -3.112 1.00 88.75 86 MET A N 1
ATOM 705 C CA . MET A 1 86 ? -16.270 -0.177 -1.762 1.00 88.75 86 MET A CA 1
ATOM 706 C C . MET A 1 86 ? -16.474 1.338 -1.756 1.00 88.75 86 MET A C 1
ATOM 708 O O . MET A 1 86 ? -15.901 2.076 -2.548 1.00 88.75 86 MET A O 1
ATOM 712 N N . THR A 1 87 ? -17.282 1.816 -0.816 1.00 86.50 87 THR A N 1
ATOM 713 C CA . THR A 1 87 ? -17.428 3.243 -0.519 1.00 86.50 87 THR A CA 1
ATOM 714 C C . THR A 1 87 ? -16.948 3.483 0.900 1.00 86.50 87 THR A C 1
ATOM 716 O O . THR A 1 87 ? -17.464 2.854 1.824 1.00 86.50 87 THR A O 1
ATOM 719 N N . SER A 1 88 ? -15.987 4.386 1.078 1.00 86.19 88 SER A N 1
ATOM 720 C CA . SER A 1 88 ? -15.439 4.714 2.392 1.00 86.19 88 SER A CA 1
ATOM 721 C C . SER A 1 88 ? -15.080 6.195 2.493 1.00 86.19 88 SER A C 1
ATOM 723 O O . SER A 1 88 ? -14.599 6.809 1.540 1.00 86.19 88 SER A O 1
ATOM 725 N N . SER A 1 89 ? -15.329 6.776 3.665 1.00 85.69 89 SER A N 1
ATOM 726 C CA . SER A 1 89 ? -14.804 8.087 4.061 1.00 85.69 89 SER A CA 1
ATOM 727 C C . SER A 1 89 ? -13.414 8.001 4.685 1.00 85.69 89 SER A C 1
ATOM 729 O O . SER A 1 89 ? -12.801 9.046 4.903 1.00 85.69 89 SER A O 1
ATOM 731 N N . SER A 1 90 ? -12.928 6.786 4.951 1.00 89.44 90 SER A N 1
ATOM 732 C CA . SER A 1 90 ? -11.711 6.528 5.706 1.00 89.44 90 SER A CA 1
ATOM 733 C C . SER A 1 90 ? -10.479 7.113 5.037 1.00 89.44 90 SER A C 1
ATOM 735 O O . SER A 1 90 ? -10.343 7.147 3.812 1.00 89.44 90 SER A O 1
ATOM 737 N N . ASP A 1 91 ? -9.514 7.483 5.867 1.00 95.06 91 ASP A N 1
ATOM 738 C CA . ASP A 1 91 ? -8.139 7.589 5.418 1.00 95.06 91 ASP A CA 1
ATOM 739 C C . ASP A 1 91 ? -7.553 6.194 5.178 1.00 95.06 91 ASP A C 1
ATOM 741 O O . ASP A 1 91 ? -7.921 5.203 5.822 1.00 95.06 91 ASP A O 1
ATOM 745 N N . VAL A 1 92 ? -6.621 6.136 4.239 1.00 95.75 92 VAL A N 1
ATOM 746 C CA . VAL A 1 92 ? -5.886 4.945 3.842 1.00 95.75 92 VAL A CA 1
ATOM 747 C C . VAL A 1 92 ? -4.416 5.211 4.093 1.00 95.75 92 VAL A C 1
ATOM 749 O O . VAL A 1 92 ? -3.851 6.159 3.545 1.00 95.75 92 VAL A O 1
ATOM 752 N N . LEU A 1 93 ? -3.794 4.371 4.914 1.00 95.44 93 LEU A N 1
ATOM 753 C CA . LEU A 1 93 ? -2.345 4.274 4.980 1.00 95.44 93 LEU A CA 1
ATOM 754 C C . LEU A 1 93 ? -1.881 3.396 3.818 1.00 95.44 93 LEU A C 1
ATOM 756 O O . LEU A 1 93 ? -2.155 2.199 3.802 1.00 95.44 93 LEU A O 1
ATOM 760 N N . PHE A 1 94 ? -1.186 3.996 2.864 1.00 94.69 94 PHE A N 1
ATOM 761 C CA . PHE A 1 94 ? -0.497 3.319 1.777 1.00 94.69 94 PHE A CA 1
ATOM 762 C C . PHE A 1 94 ? 1.004 3.277 2.057 1.00 94.69 94 PHE A C 1
ATOM 764 O O . PHE A 1 94 ? 1.591 4.286 2.457 1.00 94.69 94 PHE A O 1
ATOM 771 N N . PHE A 1 95 ? 1.641 2.135 1.829 1.00 90.81 95 PHE A N 1
ATOM 772 C CA . PHE A 1 95 ? 3.091 2.022 1.908 1.00 90.81 95 PHE A CA 1
ATOM 773 C C . PHE A 1 95 ? 3.616 0.865 1.066 1.00 90.81 95 PHE A C 1
ATOM 775 O O . PHE A 1 95 ? 2.916 -0.104 0.779 1.00 90.81 95 PHE A O 1
ATOM 782 N N . THR A 1 96 ? 4.882 0.994 0.696 1.00 85.12 96 THR A N 1
ATOM 783 C CA . THR A 1 96 ? 5.645 0.003 -0.056 1.00 85.12 96 THR A CA 1
ATOM 784 C C . THR A 1 96 ? 6.897 -0.320 0.740 1.00 85.12 96 THR A C 1
ATOM 786 O O . THR A 1 96 ? 7.619 0.609 1.113 1.00 85.12 96 THR A O 1
ATOM 789 N N . PRO A 1 97 ? 7.198 -1.593 1.001 1.00 74.19 97 PRO A N 1
ATOM 790 C CA . PRO A 1 97 ? 8.233 -1.932 1.953 1.00 74.19 97 PRO A CA 1
ATOM 791 C C . PRO A 1 97 ? 9.667 -1.524 1.536 1.00 74.19 97 PRO A C 1
ATOM 793 O O . PRO A 1 97 ? 10.488 -1.112 2.358 1.00 74.19 97 PRO A O 1
ATOM 796 N N . PHE A 1 98 ? 9.980 -1.557 0.237 1.00 71.75 98 PHE A N 1
ATOM 797 C CA . PHE A 1 98 ? 11.338 -1.253 -0.261 1.00 71.75 98 PHE A CA 1
ATOM 798 C C . PHE A 1 98 ? 11.545 0.174 -0.725 1.00 71.75 98 PHE A C 1
ATOM 800 O O . PHE A 1 98 ? 12.684 0.577 -0.972 1.00 71.75 98 PHE A O 1
ATOM 807 N N . PHE A 1 99 ? 10.465 0.940 -0.839 1.00 76.12 99 PHE A N 1
ATOM 808 C CA . PHE A 1 99 ? 10.508 2.234 -1.488 1.00 76.12 99 PHE A CA 1
ATOM 809 C C . PHE A 1 99 ? 10.095 3.336 -0.543 1.00 76.12 99 PHE A C 1
ATOM 811 O O . PHE A 1 99 ? 8.971 3.411 -0.053 1.00 76.12 99 PHE A O 1
ATOM 818 N N . TYR A 1 100 ? 11.049 4.232 -0.355 1.00 84.00 100 TYR A N 1
ATOM 819 C CA . TYR A 1 100 ? 10.807 5.525 0.235 1.00 84.00 100 TYR A CA 1
ATOM 820 C C . TYR A 1 100 ? 10.229 6.454 -0.823 1.00 84.00 100 TYR A C 1
ATOM 822 O O . TYR A 1 100 ? 10.518 6.324 -2.018 1.00 84.00 100 TYR A O 1
ATOM 830 N N . THR A 1 101 ? 9.465 7.442 -0.376 1.00 87.75 101 THR A N 1
ATOM 831 C CA . THR A 1 101 ? 9.115 8.561 -1.245 1.00 87.75 101 THR A CA 1
ATOM 832 C C . THR A 1 101 ? 10.371 9.348 -1.640 1.00 87.75 101 THR A C 1
ATOM 834 O O . THR A 1 101 ? 11.443 9.215 -1.042 1.00 87.75 101 THR A O 1
ATOM 837 N N . ASN A 1 102 ? 10.232 10.252 -2.607 1.00 86.88 102 ASN A N 1
ATOM 838 C CA . ASN A 1 102 ? 11.270 11.184 -3.046 1.00 86.88 102 ASN A CA 1
ATOM 839 C C . ASN A 1 102 ? 11.840 12.031 -1.890 1.00 86.88 102 ASN A C 1
ATOM 841 O O . ASN A 1 102 ? 12.979 12.485 -1.976 1.00 86.88 102 ASN A O 1
ATOM 845 N N . ASN A 1 103 ? 11.072 12.212 -0.809 1.00 88.25 103 ASN A N 1
ATOM 846 C CA . ASN A 1 103 ? 11.464 12.959 0.387 1.00 88.25 103 ASN A CA 1
ATOM 847 C C . ASN A 1 103 ? 12.004 12.065 1.521 1.00 88.25 103 ASN A C 1
ATOM 849 O O . ASN A 1 103 ? 12.245 12.557 2.621 1.00 88.25 103 ASN A O 1
ATOM 853 N N . GLY A 1 104 ? 12.183 10.760 1.286 1.00 86.12 104 GLY A N 1
ATOM 854 C CA . GLY A 1 104 ? 12.644 9.813 2.306 1.00 86.12 104 GLY A CA 1
ATOM 855 C C . GLY A 1 104 ? 11.556 9.358 3.287 1.00 86.12 104 GLY A C 1
ATOM 856 O O . GLY A 1 104 ? 11.881 8.810 4.338 1.00 86.12 104 GLY A O 1
ATOM 857 N N . SER A 1 105 ? 10.276 9.576 2.971 1.00 90.12 105 SER A N 1
ATOM 858 C CA . SER A 1 105 ? 9.148 9.133 3.804 1.00 90.12 105 SER A CA 1
ATOM 859 C C . SER A 1 105 ? 8.839 7.649 3.583 1.00 90.12 105 SER A C 1
ATOM 861 O O . SER A 1 105 ? 9.089 7.124 2.499 1.00 90.12 105 SER A O 1
ATOM 863 N N . LYS A 1 106 ? 8.298 6.967 4.603 1.00 87.56 106 LYS A N 1
ATOM 864 C CA . LYS A 1 106 ? 8.041 5.508 4.602 1.00 87.56 106 LYS A CA 1
ATOM 865 C C . LYS A 1 106 ? 6.610 5.118 4.227 1.00 87.56 106 LYS A C 1
ATOM 867 O O . LYS A 1 106 ? 6.345 3.961 3.924 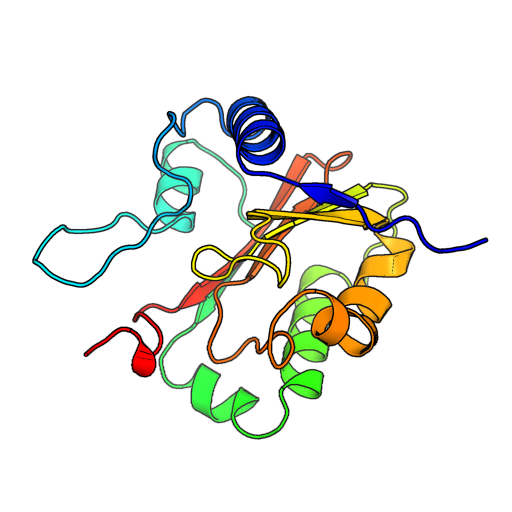1.00 87.56 106 LYS A O 1
ATOM 872 N N . GLY A 1 107 ? 5.686 6.071 4.228 1.00 91.06 107 GLY A N 1
ATOM 873 C CA . GLY A 1 107 ? 4.296 5.819 3.870 1.00 91.06 107 GLY A CA 1
ATOM 874 C C . GLY A 1 107 ? 3.551 7.095 3.530 1.00 91.06 107 GLY A C 1
ATOM 875 O O . GLY A 1 107 ? 4.061 8.204 3.703 1.00 91.06 107 GLY A O 1
ATOM 876 N N . ILE A 1 108 ? 2.333 6.925 3.041 1.00 95.06 108 ILE A N 1
ATOM 877 C CA . ILE A 1 108 ? 1.439 7.998 2.634 1.00 95.06 108 ILE A CA 1
ATOM 878 C C . ILE A 1 108 ? 0.071 7.767 3.259 1.00 95.06 108 ILE A C 1
ATOM 880 O O . ILE A 1 108 ? -0.449 6.656 3.242 1.00 95.06 108 ILE A O 1
ATOM 884 N N . VAL A 1 109 ? -0.534 8.830 3.776 1.00 96.00 109 VAL A N 1
ATOM 885 C CA . VAL A 1 109 ? -1.949 8.846 4.142 1.00 96.00 109 VAL A CA 1
ATOM 886 C C . VAL A 1 109 ? -2.718 9.612 3.078 1.00 96.00 109 VAL A C 1
ATOM 888 O O . VAL A 1 109 ? -2.392 10.759 2.763 1.00 96.00 109 VAL A O 1
ATOM 891 N N . VAL A 1 110 ? -3.739 8.968 2.526 1.00 95.38 110 VAL A N 1
ATOM 892 C CA . VAL A 1 110 ? -4.630 9.540 1.517 1.00 95.38 110 VAL A CA 1
ATOM 893 C C . VAL A 1 110 ? -6.073 9.192 1.852 1.00 95.38 110 VAL A C 1
ATOM 895 O O . VAL A 1 110 ? -6.357 8.085 2.297 1.00 95.38 110 VAL A O 1
ATOM 898 N N . ASN A 1 111 ? -7.004 10.116 1.625 1.00 94.75 111 ASN A N 1
ATOM 899 C CA . ASN A 1 111 ? -8.420 9.793 1.765 1.00 94.75 111 ASN A CA 1
ATOM 900 C C . ASN A 1 111 ? -8.833 8.722 0.741 1.00 94.75 111 ASN A C 1
ATOM 902 O O . ASN A 1 111 ? -8.421 8.794 -0.419 1.00 94.75 111 ASN A O 1
ATOM 906 N N . PHE A 1 112 ? -9.690 7.777 1.128 1.00 94.25 112 PHE A N 1
ATOM 907 C CA . PHE A 1 112 ? -10.137 6.686 0.259 1.00 94.25 112 PHE A CA 1
ATOM 908 C C . PHE A 1 112 ? -10.707 7.180 -1.081 1.00 94.25 112 PHE A C 1
ATOM 910 O O . PHE A 1 112 ? -10.346 6.662 -2.136 1.00 94.25 112 PHE A O 1
ATOM 917 N N . ASN A 1 113 ? -11.486 8.269 -1.076 1.00 92.38 113 ASN A N 1
ATOM 918 C CA . ASN A 1 113 ? -12.051 8.868 -2.297 1.00 92.38 113 ASN A CA 1
ATOM 919 C C . ASN A 1 113 ? -10.995 9.465 -3.245 1.00 92.38 113 ASN A C 1
ATOM 921 O O . ASN A 1 113 ? -11.313 9.925 -4.341 1.00 92.38 113 ASN A O 1
ATOM 925 N N . GLN A 1 114 ? -9.740 9.540 -2.809 1.00 92.25 114 GLN A N 1
ATOM 926 C CA . GLN A 1 114 ? -8.600 9.996 -3.596 1.00 92.25 114 GLN A CA 1
ATOM 927 C C . GLN A 1 114 ? -7.618 8.867 -3.908 1.00 92.25 114 GLN A C 1
ATOM 929 O O . GLN A 1 114 ? -6.682 9.114 -4.663 1.00 92.25 114 GLN A O 1
ATOM 934 N N . LEU A 1 115 ? -7.822 7.657 -3.375 1.00 94.19 115 LEU A N 1
ATOM 935 C CA . LEU A 1 115 ? -6.886 6.544 -3.518 1.00 94.19 115 LEU A CA 1
ATOM 936 C C . LEU A 1 115 ? -6.663 6.176 -4.990 1.00 94.19 115 LEU A C 1
ATOM 938 O O . LEU A 1 115 ? -5.518 6.073 -5.414 1.00 94.19 115 LEU A O 1
ATOM 942 N N . HIS A 1 116 ? -7.733 6.075 -5.785 1.00 93.50 116 HIS A N 1
ATOM 943 C CA . HIS A 1 116 ? -7.636 5.756 -7.214 1.00 93.50 116 HIS A CA 1
ATOM 944 C C . HIS A 1 116 ? -6.783 6.779 -7.984 1.00 93.50 116 HIS A C 1
ATOM 946 O O . HIS A 1 116 ? -5.786 6.437 -8.611 1.00 93.50 116 HIS A O 1
ATOM 952 N N . CYS A 1 117 ? -7.119 8.068 -7.849 1.00 92.06 117 CYS A N 1
ATOM 953 C CA . CYS A 1 117 ? -6.366 9.165 -8.466 1.00 92.06 117 CYS A CA 1
ATOM 954 C C . CYS A 1 117 ? -4.930 9.256 -7.921 1.00 92.06 117 CYS A C 1
ATOM 956 O O . CYS A 1 117 ? -4.006 9.646 -8.631 1.00 92.06 117 CYS A O 1
ATOM 958 N N . PHE A 1 118 ? -4.713 8.910 -6.651 1.00 93.06 118 PHE A N 1
ATOM 959 C CA . PHE A 1 118 ? -3.370 8.835 -6.099 1.00 93.06 118 PHE A CA 1
ATOM 960 C C . PHE A 1 118 ? -2.538 7.764 -6.807 1.00 93.06 118 PHE A C 1
ATOM 962 O O . PHE A 1 118 ? -1.452 8.091 -7.282 1.00 93.06 118 PHE A O 1
ATOM 969 N N . LEU A 1 119 ? -3.056 6.539 -6.917 1.00 91.19 119 LEU A N 1
ATOM 970 C CA . LEU A 1 119 ? -2.349 5.421 -7.538 1.00 91.19 119 LEU A CA 1
ATOM 971 C C . LEU A 1 119 ? -2.016 5.713 -9.007 1.00 91.19 119 LEU A C 1
ATOM 973 O O . LEU A 1 119 ? -0.848 5.617 -9.380 1.00 91.19 119 LEU A O 1
ATOM 977 N N . LEU A 1 120 ? -3.005 6.144 -9.797 1.00 89.00 120 LEU A N 1
ATOM 978 C CA . LEU A 1 120 ? -2.855 6.286 -11.250 1.00 89.00 120 LEU A CA 1
ATOM 979 C C . LEU A 1 120 ? -2.221 7.610 -11.700 1.00 89.00 120 LEU A C 1
ATOM 981 O O . LEU A 1 120 ? -1.444 7.618 -12.651 1.00 89.00 120 LEU A O 1
ATOM 985 N N . ASP A 1 121 ? -2.501 8.729 -11.019 1.00 86.62 121 ASP A N 1
ATOM 986 C CA . ASP A 1 121 ? -2.132 10.058 -11.541 1.00 86.62 121 ASP A CA 1
ATOM 987 C C . ASP A 1 121 ? -1.079 10.793 -10.705 1.00 86.62 121 ASP A C 1
ATOM 989 O O . ASP A 1 121 ? -0.356 11.657 -11.214 1.00 86.62 121 ASP A O 1
ATOM 993 N N . LYS A 1 122 ? -1.026 10.538 -9.390 1.00 89.25 122 LYS A N 1
ATOM 994 C CA . LYS A 1 122 ? -0.200 11.338 -8.464 1.00 89.25 122 LYS A CA 1
ATOM 995 C C . LYS A 1 122 ? 0.985 10.582 -7.887 1.00 89.25 122 LYS A C 1
ATOM 997 O O . LYS A 1 122 ? 1.893 11.243 -7.389 1.00 89.25 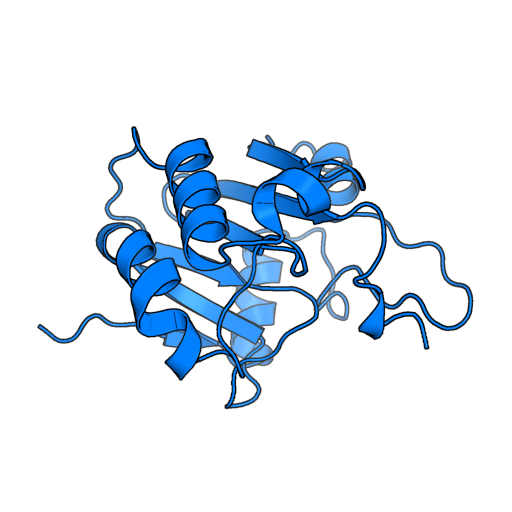122 LYS A O 1
ATOM 1002 N N . SER A 1 123 ? 1.006 9.256 -7.957 1.00 88.50 123 SER A N 1
ATOM 1003 C CA . SER A 1 123 ? 2.046 8.411 -7.364 1.00 88.50 123 SER A CA 1
ATOM 1004 C C . SER A 1 123 ? 3.452 8.804 -7.832 1.00 88.50 123 SER A C 1
ATOM 1006 O O . SER A 1 123 ? 4.354 8.909 -7.007 1.00 88.50 123 SER A O 1
ATOM 1008 N N . SER A 1 124 ? 3.621 9.174 -9.106 1.00 87.62 124 SER A N 1
ATOM 1009 C CA . SER A 1 124 ? 4.885 9.657 -9.696 1.00 87.62 124 SER A CA 1
ATOM 1010 C C . SER A 1 124 ? 5.447 10.944 -9.080 1.00 87.62 124 SER A C 1
ATOM 1012 O O . SER A 1 124 ? 6.636 11.234 -9.217 1.00 87.62 124 SER A O 1
ATOM 1014 N N . ARG A 1 125 ? 4.624 11.721 -8.363 1.00 89.75 125 ARG A N 1
ATOM 1015 C CA . ARG A 1 125 ? 5.087 12.890 -7.595 1.00 89.75 125 ARG A CA 1
ATOM 1016 C C . ARG A 1 125 ? 5.786 12.477 -6.301 1.00 89.75 125 ARG A C 1
ATOM 1018 O O . ARG A 1 125 ? 6.647 13.209 -5.817 1.00 89.75 125 ARG A O 1
ATOM 1025 N N . TYR A 1 126 ? 5.423 11.315 -5.765 1.00 89.56 126 TYR A N 1
ATOM 1026 C CA . TYR A 1 126 ? 5.890 10.815 -4.477 1.00 89.56 126 TYR A CA 1
ATOM 1027 C C . TYR A 1 126 ? 6.921 9.701 -4.614 1.00 89.56 126 TYR A C 1
ATOM 1029 O O . TYR A 1 126 ? 7.859 9.682 -3.834 1.00 89.56 126 TYR A O 1
ATOM 1037 N N . TYR A 1 127 ? 6.807 8.820 -5.605 1.00 86.56 127 TYR A N 1
ATOM 1038 C CA . TYR A 1 127 ? 7.739 7.717 -5.835 1.00 86.56 127 TYR A CA 1
ATOM 1039 C C . TYR A 1 127 ? 8.499 7.930 -7.139 1.00 86.56 127 TYR A C 1
ATOM 1041 O O . TYR A 1 127 ? 7.914 8.267 -8.173 1.00 86.56 127 TYR A O 1
ATOM 1049 N N . LYS A 1 128 ? 9.822 7.758 -7.092 1.00 76.88 128 LYS A N 1
ATOM 1050 C CA . LYS A 1 128 ? 10.691 7.920 -8.258 1.00 76.88 128 LYS A CA 1
ATOM 1051 C C . LYS A 1 128 ? 10.312 6.879 -9.313 1.00 76.88 128 LYS A C 1
ATOM 1053 O O . LYS A 1 128 ? 10.467 5.691 -9.070 1.00 76.88 128 LYS A O 1
ATOM 1058 N N . ASN A 1 129 ? 9.879 7.356 -10.482 1.00 71.06 129 ASN A N 1
ATOM 1059 C CA . ASN A 1 129 ? 9.327 6.573 -11.600 1.00 71.06 129 ASN A CA 1
ATOM 1060 C C . ASN A 1 129 ? 7.884 6.059 -11.410 1.00 71.06 129 ASN A C 1
ATOM 1062 O O . ASN A 1 129 ? 7.413 5.302 -12.250 1.00 71.06 129 ASN A O 1
ATOM 1066 N N . GLY A 1 130 ? 7.157 6.517 -10.385 1.00 77.81 130 GLY A N 1
ATOM 1067 C CA . GLY A 1 130 ? 5.800 6.043 -10.094 1.00 77.81 130 GLY A CA 1
ATOM 1068 C C . GLY A 1 130 ? 5.773 4.744 -9.291 1.00 77.81 130 GLY A C 1
ATOM 1069 O O . GLY A 1 130 ? 6.795 4.303 -8.770 1.00 77.81 130 GLY A O 1
ATOM 1070 N N . LEU A 1 131 ? 4.574 4.181 -9.148 1.00 83.12 131 LEU A N 1
ATOM 1071 C CA . LEU A 1 131 ? 4.356 2.853 -8.577 1.00 83.12 131 LEU A CA 1
ATOM 1072 C C . LEU A 1 131 ? 4.129 1.857 -9.713 1.00 83.12 131 LEU A C 1
ATOM 1074 O O . LEU A 1 131 ? 3.532 2.200 -10.730 1.00 83.12 131 LEU A O 1
ATOM 1078 N N . ASP A 1 132 ? 4.572 0.624 -9.516 1.00 78.12 132 ASP A N 1
ATOM 1079 C CA . ASP A 1 132 ? 4.382 -0.463 -10.472 1.00 78.12 132 ASP A CA 1
ATOM 1080 C C . ASP A 1 132 ? 4.028 -1.742 -9.708 1.00 78.12 132 ASP A C 1
ATOM 1082 O O . ASP A 1 132 ? 4.836 -2.262 -8.942 1.00 78.12 132 ASP A O 1
ATOM 1086 N N . ALA A 1 133 ? 2.804 -2.234 -9.893 1.00 75.38 133 ALA A N 1
ATOM 1087 C CA . ALA A 1 133 ? 2.298 -3.399 -9.17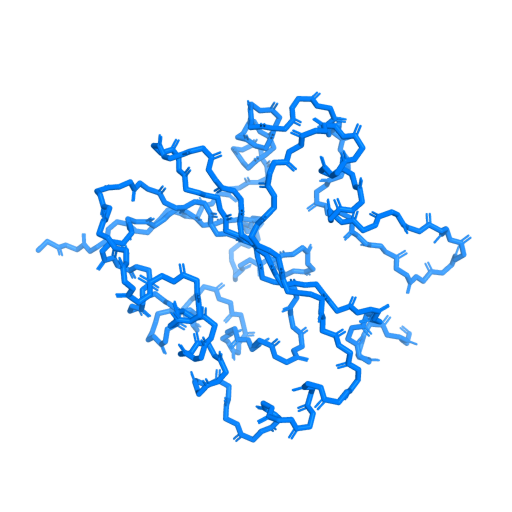1 1.00 75.38 133 ALA A CA 1
ATOM 1088 C C . ALA A 1 133 ? 3.022 -4.708 -9.528 1.00 75.38 133 ALA A C 1
ATOM 1090 O O . ALA A 1 133 ? 2.889 -5.662 -8.773 1.00 75.38 133 ALA A O 1
ATOM 1091 N N . SER A 1 134 ? 3.768 -4.761 -10.640 1.00 72.06 134 SER A N 1
ATOM 1092 C CA . SER A 1 134 ? 4.530 -5.951 -11.053 1.00 72.06 134 SER A CA 1
ATOM 1093 C C . SER A 1 134 ? 5.887 -6.083 -10.357 1.00 72.06 134 SER A C 1
ATOM 1095 O O . SER A 1 134 ? 6.525 -7.126 -10.419 1.00 72.06 134 SER A O 1
ATOM 1097 N N . SER A 1 135 ? 6.360 -5.008 -9.725 1.00 70.69 135 SER A N 1
ATOM 1098 C CA . SER A 1 135 ? 7.708 -4.933 -9.155 1.00 70.69 135 SER A CA 1
ATOM 1099 C C . SER A 1 135 ? 7.737 -4.362 -7.739 1.00 70.69 135 SER A C 1
ATOM 1101 O O . SER A 1 135 ? 8.813 -4.132 -7.183 1.00 70.69 135 SER A O 1
ATOM 1103 N N . ASN A 1 136 ? 6.570 -4.110 -7.145 1.00 76.31 136 ASN A N 1
ATOM 1104 C CA . ASN A 1 136 ? 6.443 -3.529 -5.818 1.00 76.31 136 ASN A CA 1
ATOM 1105 C C . ASN A 1 136 ? 5.393 -4.269 -5.008 1.00 76.31 136 ASN A C 1
ATOM 1107 O O . ASN A 1 136 ? 4.239 -4.367 -5.418 1.00 76.31 136 ASN A O 1
ATOM 1111 N N . ASP A 1 137 ? 5.762 -4.667 -3.797 1.00 81.31 137 ASP A N 1
ATOM 1112 C CA . ASP A 1 137 ? 4.768 -4.998 -2.787 1.00 81.31 137 ASP A CA 1
ATOM 1113 C C . ASP A 1 137 ? 3.989 -3.727 -2.431 1.00 81.31 137 ASP A C 1
ATOM 1115 O O . ASP A 1 137 ? 4.574 -2.678 -2.133 1.00 81.31 137 ASP A O 1
ATOM 1119 N N . LEU A 1 138 ? 2.663 -3.808 -2.479 1.00 87.94 138 LEU A N 1
ATOM 1120 C CA . LEU A 1 138 ? 1.772 -2.679 -2.227 1.00 87.94 138 LEU A CA 1
ATOM 1121 C C . LEU A 1 138 ? 0.905 -3.003 -1.020 1.00 87.94 138 LEU A C 1
ATOM 1123 O O . LEU A 1 138 ? 0.146 -3.972 -1.055 1.00 87.94 138 LEU A O 1
ATOM 1127 N N . PHE A 1 139 ? 0.980 -2.185 0.027 1.00 90.88 139 PHE A N 1
ATOM 1128 C CA . PHE A 1 139 ? 0.214 -2.385 1.252 1.00 90.88 139 PHE A CA 1
ATOM 1129 C C . PHE A 1 139 ? -0.719 -1.214 1.534 1.00 90.88 139 PHE A C 1
ATOM 1131 O O . PHE A 1 139 ? -0.351 -0.043 1.419 1.00 90.88 139 PHE A O 1
ATOM 1138 N N . PHE A 1 140 ? -1.939 -1.554 1.943 1.00 93.12 140 PHE A N 1
ATOM 1139 C CA . PHE A 1 140 ? -3.006 -0.612 2.236 1.00 93.12 140 PHE A CA 1
ATOM 1140 C C . PHE A 1 140 ? -3.647 -0.974 3.569 1.00 93.12 140 PHE A C 1
ATOM 1142 O O . PHE A 1 140 ? -4.034 -2.119 3.805 1.00 93.12 140 PHE A O 1
ATOM 1149 N N . TYR A 1 141 ? -3.826 0.015 4.432 1.00 92.81 141 TYR A N 1
ATOM 1150 C CA . TYR A 1 141 ? -4.616 -0.131 5.642 1.00 92.81 141 TYR A CA 1
ATOM 1151 C C . TYR A 1 141 ? -5.707 0.931 5.692 1.00 92.81 141 TYR A C 1
ATOM 1153 O O . TYR A 1 141 ? -5.427 2.130 5.681 1.00 92.81 141 TYR A O 1
ATOM 1161 N N . LEU A 1 1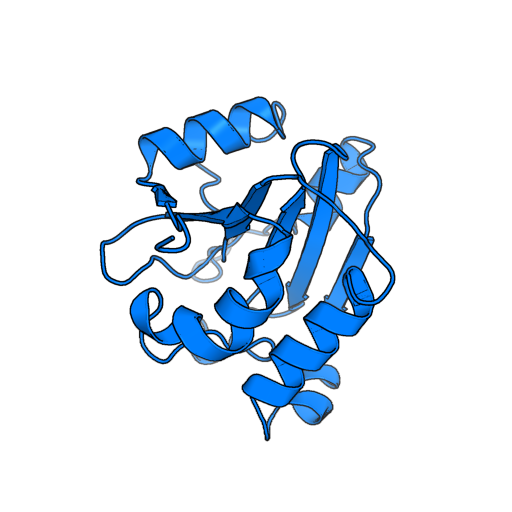42 ? -6.953 0.474 5.754 1.00 93.19 142 LEU A N 1
ATOM 1162 C CA . LEU A 1 142 ? -8.138 1.312 5.872 1.00 93.19 142 LEU A CA 1
ATOM 1163 C C . LEU A 1 142 ? -8.452 1.520 7.358 1.00 93.19 142 LEU A C 1
ATOM 1165 O O . LEU A 1 142 ? -8.785 0.562 8.065 1.00 93.19 142 LEU A O 1
ATOM 1169 N N . TYR A 1 143 ? -8.302 2.759 7.836 1.00 91.75 143 TYR A N 1
ATOM 1170 C CA . TYR A 1 143 ? -8.374 3.092 9.261 1.00 91.75 143 TYR A CA 1
ATOM 1171 C C . TYR A 1 143 ? -9.741 2.816 9.899 1.00 91.75 143 TYR A C 1
ATOM 1173 O O . TYR A 1 143 ? -9.788 2.191 10.962 1.00 91.75 143 TYR A O 1
ATOM 1181 N N . GLU A 1 144 ? -10.840 3.264 9.286 1.00 90.06 144 GLU A N 1
ATOM 1182 C CA . GLU A 1 144 ? -12.186 3.103 9.858 1.00 90.06 144 GLU A CA 1
ATOM 1183 C C . GLU A 1 144 ? -12.619 1.632 9.849 1.00 90.06 144 GLU A C 1
ATOM 1185 O O . GLU A 1 144 ? -13.156 1.126 10.835 1.00 90.06 144 GLU A O 1
ATOM 1190 N N . GLU A 1 145 ? -12.326 0.911 8.767 1.00 88.38 145 GLU A N 1
ATOM 1191 C CA . GLU A 1 145 ? -12.701 -0.491 8.595 1.00 88.38 145 GLU A CA 1
ATOM 1192 C C . GLU A 1 145 ? -11.773 -1.463 9.319 1.00 88.38 145 GLU A C 1
ATOM 1194 O O . GLU A 1 145 ? -12.123 -2.636 9.470 1.00 88.38 145 GLU A O 1
ATOM 1199 N N . ARG A 1 146 ? -10.599 -0.992 9.752 1.00 88.44 146 ARG A N 1
ATOM 1200 C CA . ARG A 1 146 ? -9.531 -1.804 10.350 1.00 88.44 146 ARG A CA 1
ATOM 1201 C C . ARG A 1 146 ? -9.157 -2.999 9.477 1.00 88.44 146 ARG A C 1
ATOM 1203 O O . ARG A 1 146 ? -8.989 -4.120 9.960 1.00 88.44 146 ARG A O 1
ATOM 1210 N N . LYS A 1 147 ? -9.078 -2.764 8.167 1.00 88.19 147 LYS A N 1
ATOM 1211 C CA . LYS A 1 147 ? -8.784 -3.794 7.169 1.00 88.19 147 LYS A CA 1
ATOM 1212 C C . LYS A 1 147 ? -7.436 -3.538 6.532 1.00 88.19 147 LYS A C 1
ATOM 1214 O O . LYS A 1 147 ? -7.148 -2.426 6.098 1.00 88.19 147 LYS A O 1
ATOM 1219 N N . PHE A 1 148 ? -6.659 -4.606 6.437 1.00 88.88 148 PHE A N 1
ATOM 1220 C CA . PHE A 1 148 ? -5.425 -4.633 5.681 1.00 88.88 148 PHE A CA 1
ATOM 1221 C C . PHE A 1 148 ? -5.659 -5.293 4.322 1.00 88.88 148 PHE A C 1
ATOM 1223 O O . PHE A 1 148 ? -6.354 -6.314 4.229 1.00 88.88 148 PHE A O 1
ATOM 1230 N N . PHE A 1 149 ? -5.073 -4.691 3.296 1.00 89.56 149 PHE A N 1
ATOM 1231 C CA . PHE A 1 149 ? -5.004 -5.208 1.943 1.00 89.56 149 PHE A CA 1
ATOM 1232 C C . PHE A 1 149 ? -3.553 -5.192 1.501 1.00 89.56 149 PHE A C 1
ATOM 1234 O O . PHE A 1 149 ? -2.811 -4.267 1.842 1.00 89.56 149 PHE A O 1
ATOM 1241 N N . GLY A 1 150 ? -3.144 -6.196 0.741 1.00 88.06 150 GLY A N 1
ATOM 1242 C CA . GLY A 1 150 ? -1.771 -6.226 0.287 1.00 88.06 150 GLY A CA 1
ATOM 1243 C C . GLY A 1 150 ? -1.517 -7.130 -0.894 1.00 88.06 150 GLY A C 1
ATOM 1244 O O . GLY A 1 150 ? -2.260 -8.075 -1.156 1.00 88.06 150 GLY A O 1
ATOM 1245 N N . ILE A 1 151 ? -0.444 -6.784 -1.585 1.00 83.44 151 ILE A N 1
ATOM 1246 C CA . ILE A 1 151 ? 0.167 -7.554 -2.656 1.00 83.44 151 ILE A CA 1
ATOM 1247 C C . ILE A 1 151 ? 1.593 -7.794 -2.222 1.00 83.44 151 ILE A C 1
ATOM 1249 O O . ILE A 1 151 ? 2.292 -6.835 -1.889 1.00 83.44 151 ILE A O 1
ATOM 1253 N N . GLU A 1 152 ? 2.001 -9.051 -2.219 1.00 79.06 152 GLU A N 1
ATOM 1254 C CA . GLU A 1 152 ? 3.376 -9.430 -1.926 1.00 79.06 152 GLU A CA 1
ATOM 1255 C C . GLU A 1 152 ? 3.852 -10.451 -2.941 1.00 79.06 152 GLU A C 1
ATOM 1257 O O . GLU A 1 152 ? 3.161 -11.423 -3.267 1.00 79.06 152 GLU A O 1
ATOM 1262 N N . HIS A 1 153 ? 5.038 -10.177 -3.463 1.00 73.25 153 HIS A N 1
ATOM 1263 C CA . HIS A 1 153 ? 5.715 -11.014 -4.429 1.00 73.25 153 HIS A CA 1
ATOM 1264 C C . HIS A 1 153 ? 6.470 -12.117 -3.685 1.00 73.25 153 HIS A C 1
ATOM 1266 O O . HIS A 1 153 ? 7.107 -11.891 -2.654 1.00 73.25 153 HIS A O 1
ATOM 1272 N N . ASN A 1 154 ? 6.430 -13.337 -4.224 1.00 60.81 154 ASN A N 1
ATOM 1273 C CA . ASN A 1 154 ? 7.143 -14.481 -3.642 1.00 60.81 154 ASN A CA 1
ATOM 1274 C C . ASN A 1 154 ? 8.678 -14.338 -3.704 1.00 60.81 154 ASN A C 1
ATOM 1276 O O . ASN A 1 154 ? 9.409 -14.961 -2.922 1.00 60.81 154 ASN A O 1
ATOM 1280 N N . SER A 1 155 ? 9.167 -13.499 -4.617 1.00 54.38 155 SER A N 1
ATOM 1281 C CA . SER A 1 155 ? 10.578 -13.209 -4.851 1.00 54.38 155 SER A CA 1
ATOM 1282 C C . SER A 1 155 ? 10.798 -11.695 -4.775 1.00 54.38 155 SER A C 1
ATOM 1284 O O . SER A 1 155 ? 9.946 -10.945 -5.245 1.00 54.38 155 SER A O 1
ATOM 1286 N N . PRO A 1 156 ? 11.915 -11.202 -4.198 1.00 50.28 156 PRO A N 1
ATOM 1287 C CA . PRO A 1 156 ? 12.219 -9.781 -4.281 1.00 50.28 156 PRO A CA 1
ATOM 1288 C C . PRO A 1 156 ? 12.343 -9.391 -5.760 1.00 50.28 156 PRO A C 1
ATOM 1290 O O . PRO A 1 156 ? 12.867 -10.190 -6.543 1.00 50.28 156 PRO A O 1
ATOM 1293 N N . PRO A 1 157 ? 11.940 -8.169 -6.135 1.00 49.31 157 PRO A N 1
ATOM 1294 C CA . PRO A 1 157 ? 12.135 -7.669 -7.486 1.00 49.31 157 PRO A CA 1
ATOM 1295 C C . PRO A 1 157 ? 13.569 -7.929 -7.961 1.00 49.31 157 PRO A C 1
ATOM 1297 O O . PRO A 1 157 ? 14.527 -7.712 -7.211 1.00 49.31 157 PRO A O 1
ATOM 1300 N N . TYR A 1 158 ? 13.736 -8.402 -9.197 1.00 45.44 158 TYR A N 1
ATOM 1301 C CA . TYR A 1 158 ? 15.021 -8.884 -9.729 1.00 45.44 158 TYR A CA 1
ATOM 1302 C C . TYR A 1 158 ? 16.189 -7.888 -9.546 1.00 45.44 158 TYR A C 1
ATOM 1304 O O . TYR A 1 158 ? 17.344 -8.285 -9.413 1.00 45.44 158 TYR A O 1
ATOM 1312 N N . TRP A 1 159 ? 15.907 -6.585 -9.480 1.00 47.66 159 TRP A N 1
ATOM 1313 C CA . TRP A 1 159 ? 16.892 -5.514 -9.295 1.00 47.66 159 TRP A CA 1
ATOM 1314 C C . TRP A 1 159 ? 17.382 -5.344 -7.842 1.00 47.66 159 TRP A C 1
ATOM 1316 O O . TRP A 1 159 ? 18.368 -4.645 -7.617 1.00 47.66 159 TRP A O 1
ATOM 1326 N N . LEU A 1 160 ? 16.757 -6.013 -6.867 1.00 40.84 160 LEU A N 1
ATOM 1327 C CA . LEU A 1 160 ? 17.265 -6.196 -5.497 1.00 40.84 160 LEU A CA 1
ATOM 1328 C C . LEU A 1 160 ? 18.099 -7.480 -5.338 1.00 40.84 160 LEU A C 1
ATOM 1330 O O . LEU A 1 160 ? 18.637 -7.730 -4.261 1.00 40.84 160 LEU A O 1
ATOM 1334 N N . SER A 1 161 ? 18.211 -8.292 -6.393 1.00 36.50 161 SER A N 1
ATOM 1335 C CA . SER A 1 161 ? 18.896 -9.594 -6.380 1.00 36.50 161 SER A CA 1
ATOM 1336 C C . SER A 1 161 ? 20.405 -9.512 -6.664 1.00 36.50 161 SER A C 1
ATOM 1338 O O . SER A 1 161 ? 21.031 -10.550 -6.887 1.00 36.50 161 SER A O 1
ATOM 1340 N N . VAL A 1 162 ? 20.986 -8.304 -6.687 1.00 35.41 162 VAL A N 1
ATOM 1341 C CA . VAL A 1 162 ? 22.388 -8.044 -7.074 1.00 35.41 162 VAL A CA 1
ATOM 1342 C C . VAL A 1 162 ? 23.213 -7.519 -5.904 1.00 35.41 162 VAL A C 1
ATOM 1344 O O . VAL A 1 162 ? 22.813 -6.497 -5.304 1.00 35.41 162 VAL A O 1
#

Organism: Salmonella enterica I (NCBI:txid59201)

Sequence (162 aa):
MNPLIIELNEHDFNERISSIFPFINNDMTSPHRKGKGIIIESMENILVKNNFKLNYLQVDDSFEDILSFDSNGGLEYIYNMFFENMTSSSDVLFFTPFFYTNNGSKGIVVNFNQLHCFLLDKSSRYYKNGLDASSNDLFFYLYEERKFFGIEHNSPPYWLSV

Radius of gyration: 15.1 Å; chains: 1; bounding box: 41×38×38 Å

Secondary structure (DSSP, 8-state):
----EEEEPHHHHHHHHHHH-TTS-TT-SSS---SSS-PPPPHHHHHHHTTPPEEEEEEPHHHHHHHTT-HHHHHHHHHHHHHTT-----EEEEE-TT---TTS-SEEEEEHHHHHHIIIIIHHHHSTT---TTTS-EEEEETTTTEEEEEEESS--GGG--

Foldseek 3Di:
DPFDKDFAAPVRVQVVCCVLPVVDDPPPLDQDQPDDDDDTDHPVNSCVVVVHDEPEDEDEPVVLVVQVPPQLVLLVVLCCSPPVPHDDQFWKWKAWSPFFWPVRGGIMIGGPVCSSVCQRPVQVVTTPVGDGLSQIKIWMATVVVSYIYIYDYPDHRVVSVD